Protein AF-X1JIP9-F1 (afdb_monomer_lite)

Radius of gyration: 12.95 Å; chains: 1; bounding box: 42×16×28 Å

Organism: NCBI:txid412755

Sequence (62 aa):
ISGTKIQELIGNISLAAIYQHLKKLEENSLISRKKEGKIVLYFITNKGKKVLDALDILITLL

Secondary structure (DSSP, 8-state):
-BHHHHHHHH-SS-HHHHHHHHHHHHHTTSEEEEEETTEEEEEE-HHHHHHHHHHHHHHHT-

InterPro domains:
  IPR002577 Helix-turn-helix, HxlR type [PF01638] (5-59)
  IPR011991 ArsR-like helix-turn-helix domain [cd00090] (12-56)
  IPR036388 Winged helix-like DNA-binding domain superfamily [G3DSA:1.10.10.10] (1-61)
  IPR036390 Winged helix DNA-binding domain superfamily [SSF46785] (3-52)

pLDDT: mean 94.84, std 4.99, range [66.06, 98.56]

Foldseek 3Di:
DFLVVVCVVVDDDDSVVSVVVVVVCVVVVQWDWDDDPPTIDIGGDPVVVVVVVVVVVVVVVD

Structure (mmCIF, N/CA/C/O backbone):
data_AF-X1JIP9-F1
#
_entry.id   AF-X1JIP9-F1
#
loop_
_atom_site.group_PDB
_atom_site.id
_atom_site.type_symbol
_atom_site.label_atom_id
_a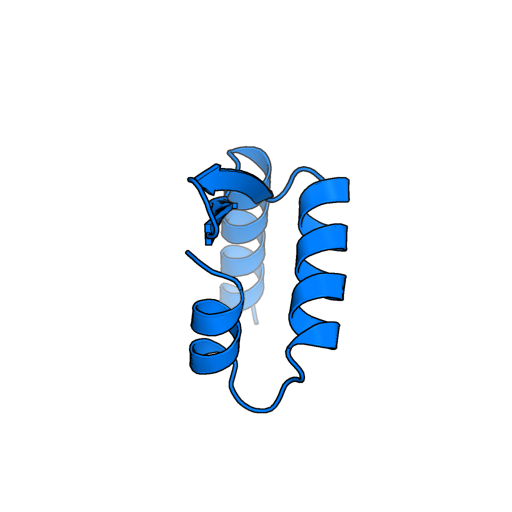tom_site.label_alt_id
_atom_site.label_comp_id
_atom_site.label_asym_id
_atom_site.label_entity_id
_atom_site.label_seq_id
_atom_site.pdbx_PDB_ins_code
_atom_site.Cartn_x
_atom_site.Cartn_y
_atom_site.Cartn_z
_atom_site.occupancy
_atom_site.B_iso_or_equiv
_atom_site.auth_seq_id
_atom_site.auth_comp_id
_atom_site.auth_asym_id
_atom_site.auth_atom_id
_atom_site.pdbx_PDB_model_num
ATOM 1 N N . ILE A 1 1 ? 3.509 -7.107 -1.774 1.00 90.12 1 ILE A N 1
ATOM 2 C CA . ILE A 1 1 ? 3.120 -7.077 -3.214 1.00 90.12 1 ILE A CA 1
ATOM 3 C C . ILE A 1 1 ? 3.858 -5.939 -3.932 1.00 90.12 1 ILE A C 1
ATOM 5 O O . ILE A 1 1 ? 4.146 -4.948 -3.272 1.00 90.12 1 ILE A O 1
ATOM 9 N N . SER A 1 2 ? 4.226 -6.059 -5.215 1.00 94.56 2 SER A N 1
ATOM 10 C CA . SER A 1 2 ? 4.874 -4.962 -5.966 1.00 94.56 2 SER A CA 1
ATOM 11 C C . SER A 1 2 ? 3.853 -3.987 -6.567 1.00 94.56 2 SER A C 1
ATOM 13 O O . SER A 1 2 ? 2.696 -4.348 -6.774 1.00 94.56 2 SER A O 1
ATOM 15 N N . GLY A 1 3 ? 4.284 -2.764 -6.898 1.00 93.44 3 GLY A N 1
ATOM 16 C CA . GLY A 1 3 ? 3.427 -1.765 -7.556 1.00 93.44 3 GLY A CA 1
ATOM 17 C C . GLY A 1 3 ? 2.923 -2.204 -8.935 1.00 93.44 3 GLY A C 1
ATOM 18 O O . GLY A 1 3 ? 1.752 -2.019 -9.247 1.00 93.44 3 GLY A O 1
ATOM 19 N N . THR A 1 4 ? 3.770 -2.867 -9.727 1.00 93.88 4 THR A N 1
ATOM 20 C CA . THR A 1 4 ? 3.368 -3.452 -11.017 1.00 93.88 4 THR A CA 1
ATOM 21 C C . THR A 1 4 ? 2.300 -4.525 -10.840 1.00 93.88 4 THR A C 1
ATOM 23 O O . THR A 1 4 ? 1.309 -4.528 -11.562 1.00 93.88 4 THR A O 1
ATOM 26 N N . LYS A 1 5 ? 2.433 -5.379 -9.816 1.00 95.12 5 LYS A N 1
ATOM 27 C CA . LYS A 1 5 ? 1.431 -6.408 -9.539 1.00 95.12 5 LYS A CA 1
ATOM 28 C C . LYS A 1 5 ? 0.098 -5.812 -9.087 1.00 95.12 5 LYS A C 1
ATOM 30 O O . LYS A 1 5 ? -0.951 -6.339 -9.429 1.00 95.12 5 LYS A O 1
ATOM 35 N N . ILE A 1 6 ? 0.132 -4.707 -8.342 1.00 94.31 6 ILE A N 1
ATOM 36 C CA . ILE A 1 6 ? -1.076 -3.957 -7.969 1.00 94.31 6 ILE A CA 1
ATOM 37 C C . ILE A 1 6 ? -1.760 -3.375 -9.213 1.00 94.31 6 ILE A C 1
ATOM 39 O O . ILE A 1 6 ? -2.980 -3.452 -9.317 1.00 94.31 6 ILE A O 1
ATOM 43 N N . GLN A 1 7 ? -0.997 -2.829 -10.163 1.00 95.31 7 GLN A N 1
ATOM 44 C CA . GLN A 1 7 ? -1.553 -2.308 -11.413 1.00 95.31 7 GLN A CA 1
ATOM 45 C C . GLN A 1 7 ? -2.308 -3.395 -12.192 1.00 95.31 7 GLN A C 1
ATOM 47 O O . GLN A 1 7 ? -3.439 -3.167 -12.606 1.00 95.31 7 GLN A O 1
ATOM 52 N N . GLU A 1 8 ? -1.719 -4.588 -12.326 1.00 94.69 8 GLU A N 1
ATOM 53 C CA . GLU A 1 8 ? -2.367 -5.736 -12.979 1.00 94.69 8 GLU A CA 1
ATOM 54 C C . GLU A 1 8 ? -3.707 -6.113 -12.327 1.00 94.69 8 GLU A C 1
ATOM 56 O O . GLU A 1 8 ? -4.638 -6.497 -13.027 1.00 94.69 8 GLU A O 1
ATOM 61 N N . LEU A 1 9 ? -3.812 -6.002 -10.998 1.00 94.06 9 LEU A N 1
ATOM 62 C CA . LEU A 1 9 ? -5.027 -6.347 -10.250 1.00 94.06 9 LEU A CA 1
ATOM 63 C C . LEU A 1 9 ? -6.123 -5.278 -10.352 1.00 94.06 9 LEU A C 1
ATOM 65 O O . LEU A 1 9 ? -7.301 -5.617 -10.370 1.00 94.06 9 LEU A O 1
ATOM 69 N N . ILE A 1 10 ? -5.746 -3.996 -10.379 1.00 90.06 10 ILE A N 1
ATOM 70 C CA . ILE A 1 10 ? -6.690 -2.864 -10.388 1.00 90.06 10 ILE A CA 1
ATOM 71 C C . ILE A 1 10 ? -7.128 -2.504 -11.822 1.00 90.06 10 ILE A C 1
ATOM 73 O O . ILE A 1 10 ? -8.176 -1.890 -12.019 1.00 90.06 10 ILE A O 1
ATOM 77 N N . GLY A 1 11 ? -6.370 -2.913 -12.842 1.00 87.81 11 GLY A N 1
ATOM 78 C CA . GLY A 1 11 ? -6.737 -2.730 -14.243 1.00 87.81 11 GLY A CA 1
ATOM 79 C C . GLY A 1 11 ? -6.328 -1.363 -14.793 1.00 87.81 11 GLY A C 1
ATOM 80 O O . GLY A 1 11 ? -5.149 -1.016 -14.781 1.00 87.81 11 GLY A O 1
ATOM 81 N N . ASN A 1 12 ? -7.289 -0.604 -15.334 1.00 88.50 12 ASN A N 1
ATOM 82 C CA . ASN A 1 12 ? -7.065 0.535 -16.240 1.00 88.50 12 ASN A CA 1
ATOM 83 C C . ASN A 1 12 ? -6.583 1.830 -15.541 1.00 88.50 12 ASN A C 1
ATOM 85 O O . ASN A 1 12 ? -7.147 2.908 -15.719 1.00 88.50 12 ASN A O 1
ATOM 89 N N . ILE A 1 13 ? -5.541 1.721 -14.720 1.00 92.75 13 ILE A N 1
ATOM 90 C CA . ILE A 1 13 ? -4.887 2.822 -14.018 1.00 92.75 13 ILE A CA 1
ATOM 91 C C . ILE A 1 13 ? -3.405 2.869 -14.398 1.00 92.75 13 ILE A C 1
ATOM 93 O O . ILE A 1 13 ? -2.733 1.845 -14.552 1.00 92.75 13 ILE A O 1
ATOM 97 N N . SER A 1 14 ? -2.869 4.077 -14.575 1.00 95.69 14 SER A N 1
ATOM 98 C CA . SER A 1 14 ? -1.456 4.240 -14.914 1.00 95.69 14 SER A CA 1
ATOM 99 C C . SER A 1 14 ? -0.562 3.854 -13.734 1.00 95.69 14 SER A C 1
ATOM 101 O O . SER A 1 14 ? -0.894 4.081 -12.568 1.00 95.69 14 SER A O 1
ATOM 103 N N . LEU A 1 15 ? 0.626 3.323 -14.028 1.00 95.06 15 LEU A N 1
ATOM 104 C CA . LEU A 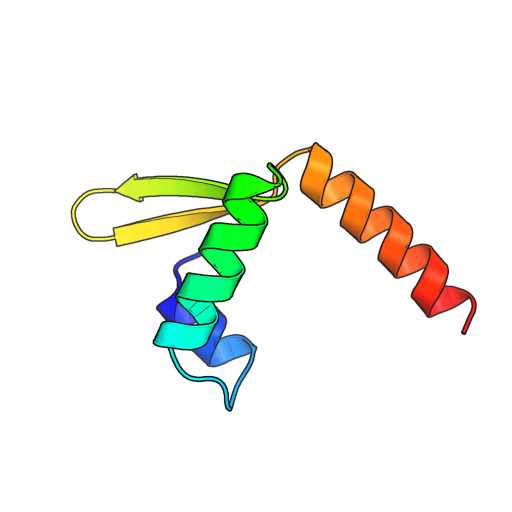1 15 ? 1.593 2.962 -12.992 1.00 95.06 15 LEU A CA 1
ATOM 105 C C . LEU A 1 15 ? 2.023 4.184 -12.154 1.00 95.06 15 LEU A C 1
ATOM 107 O O . LEU A 1 15 ? 2.249 4.073 -10.951 1.00 95.06 15 LEU A O 1
ATOM 111 N N . ALA A 1 16 ? 2.074 5.370 -12.769 1.00 95.88 16 ALA A N 1
ATOM 112 C CA . ALA A 1 16 ? 2.336 6.623 -12.066 1.00 95.88 16 ALA A CA 1
ATOM 113 C C . ALA A 1 16 ? 1.239 6.946 -11.038 1.00 95.88 16 ALA A C 1
ATOM 115 O O . ALA A 1 16 ? 1.556 7.295 -9.902 1.00 95.88 16 ALA A O 1
ATOM 116 N N . ALA A 1 17 ? -0.036 6.778 -11.405 1.00 96.50 17 ALA A N 1
ATOM 117 C CA . ALA A 1 17 ? -1.153 6.967 -10.484 1.00 96.50 17 ALA A CA 1
ATOM 118 C C . ALA A 1 17 ? -1.120 5.934 -9.346 1.00 96.50 17 ALA A C 1
ATOM 120 O O . ALA A 1 17 ? -1.259 6.313 -8.184 1.00 96.50 17 ALA A O 1
ATOM 121 N N . ILE A 1 18 ? -0.821 4.661 -9.642 1.00 96.19 18 ILE A N 1
ATOM 122 C CA . ILE A 1 18 ? -0.593 3.633 -8.611 1.00 96.19 18 ILE A CA 1
ATOM 123 C C . ILE A 1 18 ? 0.467 4.093 -7.606 1.00 96.19 18 ILE A C 1
ATOM 125 O O . ILE A 1 18 ? 0.216 4.074 -6.402 1.00 96.19 18 ILE A O 1
ATOM 129 N N . TYR A 1 19 ? 1.628 4.569 -8.064 1.00 96.50 19 TYR A N 1
ATOM 130 C CA . TYR A 1 19 ? 2.671 5.048 -7.154 1.00 96.50 19 TYR A CA 1
ATOM 131 C C . TYR A 1 19 ? 2.269 6.297 -6.367 1.00 96.50 19 TYR A C 1
ATOM 133 O O . TYR A 1 19 ? 2.633 6.406 -5.195 1.00 96.50 19 TYR A O 1
ATOM 141 N N . GLN A 1 20 ? 1.496 7.211 -6.957 1.00 97.56 20 GLN A N 1
ATOM 142 C CA . GLN A 1 20 ? 0.948 8.353 -6.223 1.00 97.56 20 GLN A CA 1
ATOM 143 C C . GLN A 1 20 ? 0.006 7.904 -5.098 1.00 97.56 20 GLN A C 1
ATOM 145 O O . GLN A 1 20 ? 0.115 8.401 -3.976 1.00 97.56 20 GLN A O 1
ATOM 150 N N . HIS A 1 21 ? -0.885 6.946 -5.360 1.00 96.69 21 HIS A N 1
ATOM 151 C CA . HIS A 1 21 ? -1.780 6.403 -4.338 1.00 96.69 21 HIS A CA 1
ATOM 152 C C . HIS A 1 21 ? -1.015 5.636 -3.257 1.00 96.69 21 HIS A C 1
ATOM 154 O O . HIS A 1 21 ? -1.250 5.864 -2.073 1.00 96.69 21 HIS A O 1
ATOM 160 N N . LEU A 1 22 ? -0.051 4.793 -3.635 1.00 97.25 22 LEU A N 1
ATOM 161 C CA . LEU A 1 22 ? 0.780 4.056 -2.679 1.00 97.25 22 LEU A CA 1
ATOM 162 C C . LEU A 1 22 ? 1.580 4.993 -1.773 1.00 97.25 22 LEU A C 1
ATOM 164 O O . LEU A 1 22 ? 1.659 4.748 -0.572 1.00 97.25 22 LEU A O 1
ATOM 168 N N . LYS A 1 23 ? 2.105 6.098 -2.315 1.00 97.88 23 LYS A N 1
ATOM 169 C CA . LYS A 1 23 ? 2.775 7.129 -1.517 1.00 97.88 23 LYS A CA 1
ATOM 170 C C . LYS A 1 23 ? 1.823 7.749 -0.490 1.00 97.88 23 LYS A C 1
ATOM 172 O O . LYS A 1 23 ? 2.170 7.813 0.682 1.00 97.88 23 LYS A O 1
ATOM 177 N N . LYS A 1 24 ? 0.604 8.124 -0.894 1.00 98.19 24 LYS A N 1
ATOM 178 C CA . LYS A 1 24 ? -0.407 8.661 0.036 1.00 98.19 24 LYS A CA 1
ATOM 179 C C . LYS A 1 24 ? -0.791 7.653 1.123 1.00 98.19 24 LYS A C 1
ATOM 181 O O . LYS A 1 24 ? -0.937 8.024 2.284 1.00 98.19 24 LYS A O 1
ATOM 186 N N . LEU A 1 25 ? -0.952 6.376 0.774 1.00 98.06 25 LEU A N 1
ATOM 187 C CA . LEU A 1 25 ? -1.251 5.319 1.746 1.00 98.06 25 LEU A CA 1
ATOM 188 C C . LEU A 1 25 ? -0.106 5.132 2.756 1.00 98.06 25 LEU A C 1
ATOM 190 O O . LEU A 1 25 ? -0.366 4.927 3.943 1.00 98.06 25 LEU A O 1
ATOM 194 N N . GLU A 1 26 ? 1.147 5.224 2.303 1.00 98.12 26 GLU A N 1
ATOM 195 C CA . GLU A 1 26 ? 2.342 5.166 3.155 1.00 98.12 26 GLU A CA 1
ATOM 196 C C . GLU A 1 26 ? 2.425 6.384 4.091 1.00 98.12 26 GLU A C 1
ATOM 198 O O . GLU A 1 26 ? 2.593 6.215 5.297 1.00 98.12 26 GLU A O 1
ATOM 203 N N . GLU A 1 27 ? 2.210 7.598 3.569 1.00 98.38 27 GLU A N 1
ATOM 204 C CA . GLU A 1 27 ? 2.174 8.852 4.347 1.00 98.38 27 GLU A CA 1
ATOM 205 C C . GLU A 1 27 ? 1.126 8.813 5.470 1.00 98.38 27 GLU A C 1
ATOM 207 O O . GLU A 1 27 ? 1.345 9.345 6.554 1.00 98.38 27 GLU A O 1
ATOM 212 N N . ASN A 1 28 ? 0.009 8.115 5.250 1.00 97.94 28 ASN A N 1
ATOM 213 C CA . ASN A 1 28 ? -1.047 7.931 6.250 1.00 97.94 28 ASN A CA 1
ATOM 214 C C . ASN A 1 28 ? -0.813 6.732 7.189 1.00 97.94 28 ASN A C 1
ATOM 216 O O . ASN A 1 28 ? -1.665 6.418 8.032 1.00 97.94 28 ASN A O 1
ATOM 220 N N . SER A 1 29 ? 0.333 6.057 7.061 1.00 98.31 29 SER A N 1
ATOM 221 C CA . SER A 1 29 ? 0.696 4.838 7.792 1.00 98.31 29 SER A CA 1
ATOM 222 C C . SER A 1 29 ? -0.280 3.673 7.594 1.00 98.31 29 SER A C 1
ATOM 224 O O . SER A 1 29 ? -0.410 2.821 8.475 1.00 98.31 29 SER A O 1
ATOM 226 N N . LEU A 1 30 ? -0.987 3.622 6.463 1.00 98.44 30 LEU A N 1
ATOM 227 C CA . LEU A 1 30 ? -1.911 2.530 6.128 1.00 98.44 30 LEU A CA 1
ATOM 228 C C . LEU A 1 30 ? -1.176 1.344 5.496 1.00 98.44 30 LEU A C 1
ATOM 230 O O . LEU A 1 30 ? -1.544 0.189 5.708 1.00 98.44 30 LEU A O 1
ATOM 234 N N . ILE A 1 31 ? -0.094 1.625 4.775 1.00 98.50 31 ILE A N 1
ATOM 235 C CA . ILE A 1 31 ? 0.839 0.618 4.273 1.00 98.50 31 ILE A CA 1
ATOM 236 C C . ILE A 1 31 ? 2.265 0.972 4.691 1.00 98.50 31 ILE A C 1
ATOM 238 O O . ILE A 1 31 ? 2.571 2.122 4.996 1.00 98.50 31 ILE A O 1
ATOM 242 N N . SER A 1 32 ? 3.141 -0.022 4.684 1.00 98.31 32 SER A N 1
ATOM 243 C CA . SER A 1 32 ? 4.588 0.148 4.722 1.00 98.31 32 SER A CA 1
ATOM 244 C C . SER A 1 32 ? 5.195 -0.393 3.432 1.00 98.31 32 SER A C 1
ATOM 246 O O . SER A 1 32 ? 4.586 -1.207 2.728 1.00 98.31 32 SER A O 1
ATOM 248 N N . ARG A 1 33 ? 6.409 0.055 3.109 1.00 96.81 33 ARG A N 1
ATOM 249 C CA . ARG A 1 33 ? 7.186 -0.501 2.000 1.00 96.81 33 ARG A CA 1
ATOM 250 C C . ARG A 1 33 ? 8.539 -1.007 2.473 1.00 96.81 33 ARG A C 1
ATOM 252 O O . ARG A 1 33 ? 9.151 -0.439 3.373 1.00 96.81 33 ARG A O 1
ATOM 259 N N . LYS A 1 34 ? 9.031 -2.043 1.805 1.00 97.56 34 LYS A N 1
ATOM 260 C CA . LYS A 1 34 ? 10.373 -2.594 1.976 1.00 97.56 34 LYS A CA 1
ATOM 261 C C . LYS A 1 34 ? 11.035 -2.707 0.612 1.00 97.56 34 LYS A C 1
ATOM 263 O O . LYS A 1 34 ? 10.420 -3.184 -0.341 1.00 9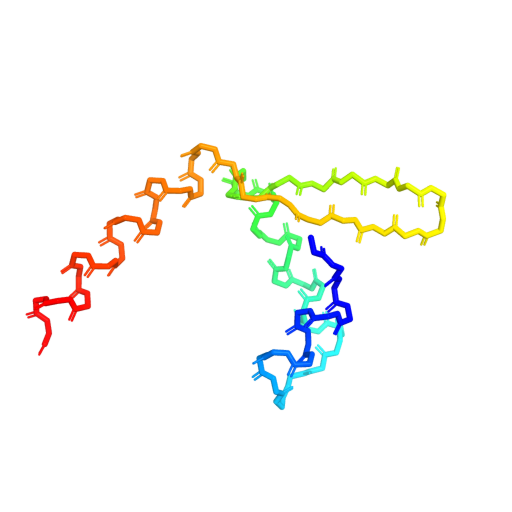7.56 34 LYS A O 1
ATOM 268 N N . LYS A 1 35 ? 12.287 -2.268 0.518 1.00 96.25 35 LYS A N 1
ATOM 269 C CA . LYS A 1 35 ? 13.106 -2.452 -0.681 1.00 96.25 35 LYS A CA 1
ATOM 270 C C . LYS A 1 35 ? 13.922 -3.735 -0.538 1.00 96.25 35 LYS A C 1
ATOM 272 O O . LYS A 1 35 ? 14.679 -3.874 0.416 1.00 96.25 35 LYS A O 1
ATOM 277 N N . GLU A 1 36 ? 13.778 -4.645 -1.492 1.00 93.94 36 GLU A N 1
ATOM 278 C CA . GLU A 1 36 ? 14.532 -5.894 -1.597 1.00 93.94 36 GLU A CA 1
ATOM 279 C C . GLU A 1 36 ? 15.295 -5.883 -2.928 1.00 93.94 36 GLU A C 1
ATOM 281 O O . GLU A 1 36 ? 14.758 -6.167 -4.001 1.00 93.94 36 GLU A O 1
ATOM 286 N N . GLY A 1 37 ? 16.552 -5.431 -2.872 1.00 93.94 37 GLY A N 1
ATOM 287 C CA . GLY A 1 37 ? 17.371 -5.193 -4.060 1.00 93.94 37 GLY A CA 1
ATOM 288 C C . GLY A 1 37 ? 16.741 -4.153 -4.994 1.00 93.94 37 GLY A C 1
ATOM 289 O O . GLY A 1 37 ? 16.647 -2.970 -4.654 1.00 93.94 37 GLY A O 1
ATOM 290 N N . LYS A 1 38 ? 16.321 -4.594 -6.185 1.00 91.88 38 LYS A N 1
ATOM 291 C CA . LYS A 1 38 ? 15.651 -3.750 -7.193 1.00 91.88 38 LYS A CA 1
ATOM 292 C C . LYS A 1 38 ? 14.129 -3.677 -7.018 1.00 91.88 38 LYS A C 1
ATOM 294 O O . LYS A 1 38 ? 13.494 -2.860 -7.677 1.00 91.88 38 LYS A O 1
ATOM 299 N N . ILE A 1 39 ? 13.545 -4.508 -6.156 1.00 92.12 39 ILE A N 1
ATOM 300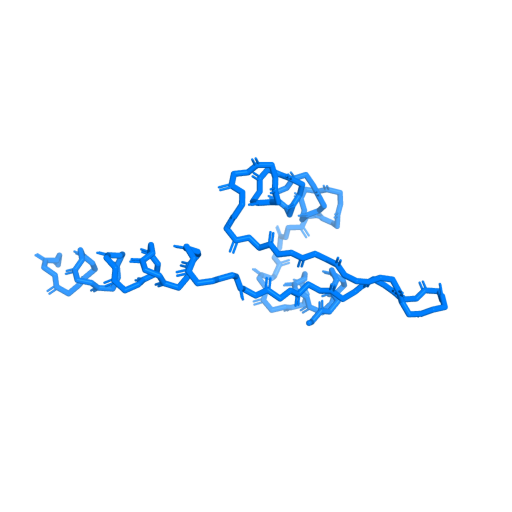 C CA . ILE A 1 39 ? 12.093 -4.631 -6.001 1.00 92.12 39 ILE A CA 1
ATOM 301 C C . ILE A 1 39 ? 11.640 -3.835 -4.776 1.00 92.12 39 ILE A C 1
ATOM 303 O O . ILE A 1 39 ? 12.291 -3.847 -3.733 1.00 92.12 39 ILE A O 1
ATOM 307 N N . VAL A 1 40 ? 10.507 -3.143 -4.894 1.00 95.56 40 VAL A N 1
ATOM 308 C CA . VAL A 1 40 ? 9.807 -2.530 -3.759 1.00 95.56 40 VAL A CA 1
ATOM 309 C C . VAL A 1 40 ? 8.540 -3.329 -3.490 1.00 95.56 40 VAL A C 1
ATOM 311 O O . VAL A 1 40 ? 7.712 -3.519 -4.383 1.00 95.56 40 VAL A O 1
ATOM 314 N N . LEU A 1 41 ? 8.408 -3.800 -2.256 1.00 96.94 41 LEU A N 1
ATOM 315 C CA . LEU A 1 41 ? 7.265 -4.555 -1.771 1.00 96.94 41 LEU A CA 1
ATOM 316 C C . LEU A 1 41 ? 6.472 -3.712 -0.780 1.00 96.94 41 LEU A C 1
ATOM 318 O O . LEU A 1 41 ? 7.049 -3.087 0.105 1.00 96.94 41 LEU A O 1
ATOM 322 N N . TYR A 1 42 ? 5.153 -3.739 -0.917 1.00 97.75 42 TYR A N 1
ATOM 323 C CA . TYR A 1 42 ? 4.206 -3.072 -0.032 1.00 97.75 42 TYR A CA 1
ATOM 324 C C . TYR A 1 42 ? 3.489 -4.083 0.862 1.00 97.75 42 TYR A C 1
ATOM 326 O O . TYR A 1 42 ? 3.170 -5.195 0.414 1.00 97.75 42 TYR A O 1
ATOM 334 N N . PHE A 1 43 ? 3.233 -3.669 2.102 1.00 98.06 43 PHE A N 1
ATOM 335 C CA . PHE A 1 43 ? 2.609 -4.452 3.166 1.00 98.06 43 PHE A CA 1
ATOM 336 C C . PHE A 1 43 ? 1.560 -3.594 3.876 1.00 98.06 43 PHE A C 1
ATOM 338 O O . PHE A 1 43 ? 1.795 -2.416 4.130 1.00 98.06 43 PHE A O 1
ATOM 345 N N . ILE A 1 44 ? 0.407 -4.167 4.209 1.00 97.81 44 ILE A N 1
ATOM 346 C CA . ILE A 1 44 ? -0.618 -3.474 5.001 1.00 97.81 44 ILE A CA 1
ATOM 347 C C . ILE A 1 44 ? -0.138 -3.385 6.455 1.00 97.81 44 ILE A C 1
ATOM 349 O O . ILE A 1 44 ? 0.371 -4.363 7.002 1.00 97.81 44 ILE A O 1
ATOM 353 N N . THR A 1 45 ? -0.287 -2.220 7.089 1.00 98.56 45 THR A N 1
ATOM 354 C CA . THR A 1 45 ? 0.020 -2.056 8.520 1.00 98.56 45 THR A CA 1
ATOM 355 C C . THR A 1 45 ? -1.166 -2.475 9.389 1.00 98.56 45 THR A C 1
ATOM 357 O O . THR A 1 45 ? -2.296 -2.587 8.918 1.00 98.56 45 THR A O 1
ATOM 360 N N . ASN A 1 46 ? -0.956 -2.596 10.704 1.00 98.25 46 ASN A N 1
ATOM 361 C CA . ASN A 1 46 ?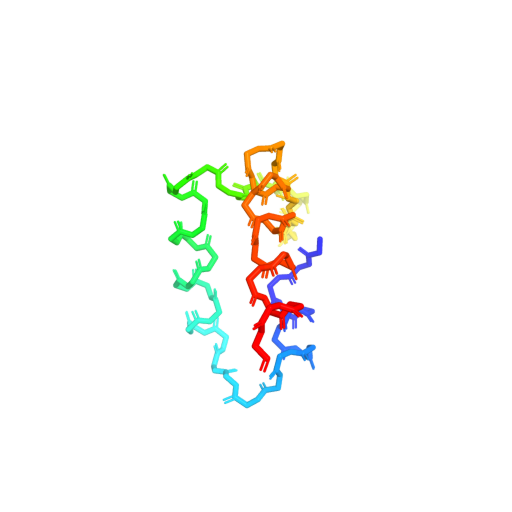 -2.061 -2.797 11.650 1.00 98.25 46 ASN A CA 1
ATOM 362 C C . ASN A 1 46 ? -3.112 -1.675 11.579 1.00 98.25 46 ASN A C 1
ATOM 364 O O . ASN A 1 46 ? -4.301 -1.937 11.734 1.00 98.25 46 ASN A O 1
ATOM 368 N N . LYS A 1 47 ? -2.686 -0.427 11.330 1.00 98.06 47 LYS A N 1
ATOM 369 C CA . LYS A 1 47 ? -3.601 0.707 11.140 1.00 98.06 47 LYS A CA 1
ATOM 370 C C . LYS A 1 47 ? -4.396 0.552 9.843 1.00 98.06 47 LYS A C 1
ATOM 372 O O . LYS A 1 47 ? -5.608 0.716 9.867 1.00 98.06 47 LYS A O 1
ATOM 377 N N . GLY A 1 48 ? -3.730 0.196 8.743 1.00 98.31 48 GLY A N 1
ATOM 378 C CA . GLY A 1 48 ? -4.386 -0.072 7.463 1.00 98.31 48 GLY A CA 1
ATOM 379 C C . GLY A 1 48 ? -5.411 -1.197 7.551 1.00 98.31 48 GLY A C 1
ATOM 380 O O . GLY A 1 48 ? -6.515 -1.045 7.043 1.00 98.31 48 GLY A O 1
ATOM 381 N N . LYS A 1 49 ? -5.090 -2.276 8.274 1.00 98.19 49 LYS A N 1
ATOM 382 C CA . LYS A 1 49 ? -6.017 -3.390 8.501 1.00 98.19 49 LYS A CA 1
ATOM 383 C C . LYS A 1 49 ? -7.297 -2.939 9.212 1.00 98.19 49 LYS A C 1
ATOM 385 O O . LYS A 1 49 ? -8.374 -3.199 8.707 1.00 98.19 49 LYS A O 1
ATOM 390 N N . LYS A 1 50 ? -7.183 -2.169 10.302 1.00 97.88 50 LYS A N 1
ATOM 391 C CA . LYS A 1 50 ? -8.355 -1.623 11.016 1.00 97.88 50 LYS A CA 1
ATOM 392 C C . LYS A 1 50 ? -9.240 -0.738 10.132 1.00 97.88 50 LYS A C 1
ATOM 394 O O . LYS A 1 50 ? -10.450 -0.710 10.314 1.00 97.88 50 LYS A O 1
ATOM 399 N N . VAL A 1 51 ? -8.638 0.016 9.208 1.00 97.31 51 VAL A N 1
ATOM 400 C CA . VAL A 1 51 ? -9.393 0.841 8.251 1.00 97.31 51 VAL A CA 1
ATOM 401 C C . VAL A 1 51 ? -10.125 -0.035 7.238 1.00 97.31 51 VAL A C 1
ATOM 403 O O . VAL A 1 51 ? -11.281 0.246 6.950 1.00 97.31 51 VAL A O 1
ATOM 406 N N . LEU A 1 52 ? -9.490 -1.097 6.732 1.00 96.12 52 LEU A N 1
ATOM 407 C CA . LEU A 1 52 ? -10.155 -2.067 5.857 1.00 96.12 52 LEU A CA 1
ATOM 408 C C . LEU A 1 52 ? -11.337 -2.737 6.565 1.00 96.12 52 LEU A C 1
ATOM 410 O O . LEU A 1 52 ? -12.430 -2.727 6.018 1.00 96.12 52 LEU A O 1
ATOM 414 N N . ASP A 1 53 ? -11.151 -3.185 7.810 1.00 95.94 53 ASP A N 1
ATOM 415 C CA . ASP A 1 53 ? -12.228 -3.784 8.609 1.00 95.94 53 ASP A CA 1
ATOM 416 C C . ASP A 1 53 ? -13.428 -2.817 8.753 1.00 95.94 53 ASP A C 1
ATOM 418 O O . ASP A 1 53 ? -14.585 -3.219 8.662 1.00 95.94 53 ASP A O 1
ATOM 422 N N . ALA A 1 54 ? -13.168 -1.516 8.941 1.00 95.44 54 ALA A N 1
ATOM 423 C CA . ALA A 1 54 ? -14.217 -0.498 9.013 1.00 95.44 54 ALA A CA 1
ATOM 424 C C . ALA A 1 54 ? -14.910 -0.243 7.659 1.00 95.44 54 ALA A C 1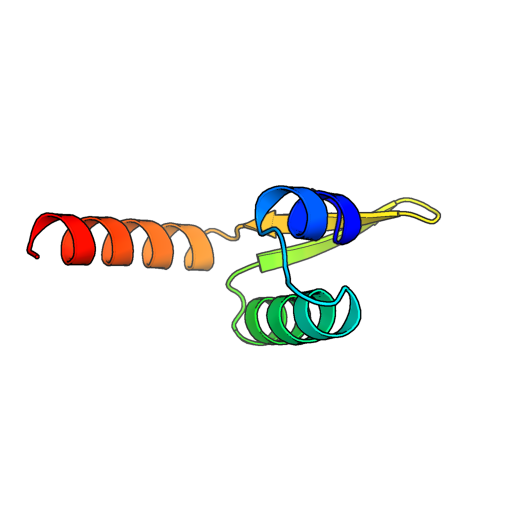
ATOM 426 O O . ALA A 1 54 ? -16.116 0.004 7.625 1.00 95.44 54 ALA A O 1
ATOM 427 N N . LEU A 1 55 ? -14.167 -0.296 6.548 1.00 95.44 55 LEU A N 1
ATOM 428 C CA . LEU A 1 55 ? -14.727 -0.169 5.200 1.00 95.44 55 LEU A CA 1
ATOM 429 C C . LEU A 1 55 ? -15.619 -1.363 4.847 1.00 95.44 55 LEU A C 1
ATOM 431 O O . LEU A 1 55 ? -16.687 -1.156 4.280 1.00 95.44 55 LEU A O 1
ATOM 435 N N . ASP A 1 56 ? -15.232 -2.580 5.232 1.00 94.75 56 ASP A N 1
ATOM 436 C CA . ASP A 1 56 ? -16.037 -3.786 5.010 1.00 94.75 56 ASP A CA 1
ATOM 437 C C . ASP A 1 56 ? -17.391 -3.700 5.732 1.00 94.75 56 ASP A C 1
ATOM 439 O O . ASP A 1 56 ? -18.429 -4.054 5.167 1.00 94.75 56 ASP A O 1
ATOM 443 N N . ILE A 1 57 ? -17.408 -3.147 6.953 1.00 93.62 57 ILE A N 1
ATOM 444 C CA . ILE A 1 57 ? -18.653 -2.861 7.683 1.00 93.62 57 ILE A CA 1
ATOM 445 C C . ILE A 1 57 ? -19.516 -1.868 6.898 1.00 93.62 57 ILE A C 1
ATOM 447 O O . ILE A 1 57 ? -20.705 -2.109 6.722 1.00 93.62 57 ILE A O 1
ATOM 451 N N . LEU A 1 58 ? -18.935 -0.771 6.404 1.00 93.19 58 LEU A N 1
ATOM 452 C CA . LEU A 1 58 ? -19.676 0.236 5.637 1.00 93.19 58 LEU A CA 1
ATOM 453 C C . LEU A 1 58 ? -20.268 -0.336 4.345 1.00 93.19 58 LEU A C 1
ATOM 455 O O . LEU A 1 58 ? -21.413 -0.038 4.033 1.00 93.19 58 LEU A O 1
ATOM 459 N N . ILE A 1 59 ? -19.514 -1.167 3.622 1.00 91.12 59 ILE A N 1
ATOM 460 C CA . ILE A 1 59 ? -19.984 -1.827 2.396 1.00 91.12 59 ILE A CA 1
ATOM 461 C C . ILE A 1 59 ? -21.132 -2.791 2.701 1.00 91.12 59 ILE A C 1
ATOM 463 O O . ILE A 1 59 ? -22.081 -2.856 1.935 1.00 91.12 59 ILE A O 1
ATOM 467 N N . THR A 1 60 ? -21.068 -3.512 3.821 1.00 89.62 60 THR A N 1
ATOM 468 C CA . THR A 1 60 ? -22.127 -4.453 4.233 1.00 89.62 60 THR A CA 1
ATOM 469 C C . THR A 1 60 ? -23.436 -3.745 4.603 1.00 89.62 60 THR A C 1
ATOM 471 O O . THR A 1 60 ? -24.501 -4.355 4.567 1.00 89.62 60 THR A O 1
ATOM 474 N N . LEU A 1 61 ? -23.361 -2.474 5.003 1.00 79.25 61 LEU A N 1
ATOM 475 C CA . LEU A 1 61 ? -24.520 -1.665 5.385 1.00 79.25 61 LEU A CA 1
ATOM 476 C C . LEU A 1 61 ? -25.172 -0.927 4.202 1.00 79.25 61 LEU A C 1
ATOM 478 O O . LEU A 1 61 ? -26.225 -0.318 4.398 1.00 79.25 61 LEU A O 1
ATOM 482 N N . LEU A 1 62 ? -24.543 -0.945 3.021 1.00 66.06 62 LEU A N 1
ATOM 483 C CA . LEU A 1 62 ? -25.058 -0.385 1.766 1.00 66.06 62 LEU A CA 1
ATOM 484 C C . LEU A 1 62 ? -25.800 -1.453 0.956 1.00 66.06 62 LEU A C 1
ATOM 486 O O . LEU A 1 62 ? -26.812 -1.076 0.325 1.00 66.06 62 LEU A O 1
#